Protein AF-A0A7V5DQY7-F1 (afdb_monomer)

Radius of gyration: 15.58 Å; Cα contacts (8 Å, |Δi|>4): 20; chains: 1; bounding box: 33×27×40 Å

pLDDT: mean 86.8, std 10.73, range [57.09, 97.75]

Structure (mmCIF, N/CA/C/O backbone):
data_AF-A0A7V5DQY7-F1
#
_entry.id   AF-A0A7V5DQY7-F1
#
loop_
_atom_site.group_PDB
_atom_site.id
_atom_site.type_symbol
_atom_site.label_atom_id
_atom_site.label_alt_id
_atom_site.label_comp_id
_atom_site.label_asym_id
_atom_site.label_entity_id
_atom_site.label_seq_id
_atom_site.pdbx_PDB_ins_code
_atom_site.Cartn_x
_atom_site.Cartn_y
_atom_site.Cartn_z
_atom_site.occupancy
_atom_site.B_iso_or_equiv
_atom_site.auth_seq_id
_atom_site.auth_comp_id
_atom_site.auth_asym_id
_atom_site.auth_atom_id
_atom_site.pdbx_PDB_model_num
ATOM 1 N N . MET A 1 1 ? -16.246 -14.660 4.799 1.00 75.00 1 MET A N 1
ATOM 2 C CA . MET A 1 1 ? -15.307 -13.919 3.919 1.00 75.00 1 MET A CA 1
ATOM 3 C C . MET A 1 1 ? -14.906 -12.624 4.619 1.00 75.00 1 MET A C 1
ATOM 5 O O . MET A 1 1 ? -15.714 -12.112 5.372 1.00 75.00 1 MET A O 1
ATOM 9 N N . ILE A 1 2 ? -13.708 -12.058 4.392 1.00 81.19 2 ILE A N 1
ATOM 10 C CA . ILE A 1 2 ? -13.290 -10.777 5.032 1.00 81.19 2 ILE A CA 1
ATOM 11 C C . ILE A 1 2 ? -14.331 -9.659 4.824 1.00 81.19 2 ILE A C 1
ATOM 13 O O . ILE A 1 2 ? -14.586 -8.871 5.729 1.00 81.19 2 ILE A O 1
ATOM 17 N N . ARG A 1 3 ? -14.991 -9.655 3.660 1.00 85.00 3 ARG A N 1
ATOM 18 C CA . ARG A 1 3 ? -16.062 -8.715 3.290 1.00 85.00 3 ARG A CA 1
ATOM 19 C C . ARG A 1 3 ? -17.295 -8.765 4.201 1.00 85.00 3 ARG A C 1
ATOM 21 O O . ARG A 1 3 ? -18.057 -7.811 4.211 1.00 85.00 3 ARG A O 1
ATOM 28 N N . ASP A 1 4 ? -17.477 -9.841 4.965 1.00 90.69 4 ASP A N 1
ATOM 29 C CA . ASP A 1 4 ? -18.589 -9.969 5.916 1.00 90.69 4 ASP A CA 1
ATOM 30 C C . ASP A 1 4 ? -18.307 -9.213 7.230 1.00 90.69 4 ASP A C 1
ATOM 32 O O . ASP A 1 4 ? -19.212 -9.023 8.036 1.00 90.69 4 ASP A O 1
ATOM 36 N N . TYR A 1 5 ? -17.056 -8.789 7.451 1.00 87.12 5 TYR A N 1
ATOM 37 C CA . TYR A 1 5 ? -16.604 -8.146 8.687 1.00 87.12 5 TYR A CA 1
ATOM 38 C C . TYR A 1 5 ? -16.245 -6.674 8.491 1.00 87.12 5 TYR A C 1
ATOM 40 O O . TYR A 1 5 ? -16.503 -5.865 9.376 1.00 87.12 5 TYR A O 1
ATOM 48 N N . ILE A 1 6 ? -15.657 -6.316 7.347 1.00 87.69 6 ILE A N 1
ATOM 49 C CA . ILE A 1 6 ? -15.201 -4.953 7.068 1.00 87.69 6 ILE A CA 1
ATOM 50 C C . ILE A 1 6 ? -15.557 -4.542 5.639 1.00 87.69 6 ILE A C 1
ATOM 52 O O . ILE A 1 6 ? -15.235 -5.243 4.676 1.00 87.69 6 ILE A O 1
ATOM 56 N N . ASP A 1 7 ? -16.191 -3.377 5.510 1.00 89.19 7 ASP A N 1
ATOM 57 C CA . ASP A 1 7 ? -16.365 -2.711 4.223 1.00 89.19 7 ASP A CA 1
ATOM 58 C C . ASP A 1 7 ? -15.089 -1.926 3.894 1.00 89.19 7 ASP A C 1
ATOM 60 O O . ASP A 1 7 ? -14.809 -0.869 4.465 1.00 89.19 7 ASP A O 1
ATOM 64 N N . LEU A 1 8 ? -14.259 -2.505 3.027 1.00 89.12 8 LEU A N 1
ATOM 65 C CA . LEU A 1 8 ? -12.962 -1.962 2.647 1.00 89.12 8 LEU A CA 1
ATOM 66 C C . LEU A 1 8 ? -12.916 -1.754 1.132 1.00 89.12 8 LEU A C 1
ATOM 68 O O . LEU A 1 8 ? -12.708 -2.693 0.364 1.00 89.12 8 LEU A O 1
ATOM 72 N N . HIS A 1 9 ? -13.055 -0.500 0.711 1.00 89.75 9 HIS A N 1
ATOM 73 C CA . HIS A 1 9 ? -12.756 -0.085 -0.656 1.00 89.75 9 HIS A CA 1
ATOM 74 C C . HIS A 1 9 ? -11.252 0.159 -0.820 1.00 89.75 9 HIS A C 1
ATOM 76 O O . HIS A 1 9 ? -10.666 0.987 -0.115 1.00 89.75 9 HIS A O 1
ATOM 82 N N . VAL A 1 10 ? -10.650 -0.561 -1.767 1.00 91.00 10 VAL A N 1
ATOM 83 C CA . VAL A 1 10 ? -9.248 -0.430 -2.176 1.00 91.00 10 VAL A CA 1
ATOM 84 C C . VAL A 1 10 ? -9.172 -0.164 -3.671 1.00 91.00 10 VAL A C 1
ATOM 86 O O . VAL A 1 10 ? -9.968 -0.699 -4.442 1.00 91.00 10 VAL A O 1
ATOM 89 N N . ASP A 1 11 ? -8.205 0.655 -4.071 1.00 94.88 11 ASP A N 1
ATOM 90 C CA . ASP A 1 11 ? -7.816 0.788 -5.472 1.00 94.88 11 ASP A CA 1
ATOM 91 C C . ASP A 1 11 ? -7.136 -0.517 -5.914 1.00 94.88 11 ASP A C 1
ATOM 93 O O . ASP A 1 11 ? -6.047 -0.856 -5.442 1.00 94.88 11 ASP A O 1
ATOM 97 N N . LEU A 1 12 ? -7.833 -1.289 -6.750 1.00 94.06 12 LEU A N 1
ATOM 98 C CA . LEU A 1 12 ? -7.377 -2.608 -7.181 1.00 94.06 12 LEU A CA 1
ATOM 99 C C . LEU A 1 12 ? -6.179 -2.527 -8.122 1.00 94.06 12 LEU A C 1
ATOM 101 O O . LEU A 1 12 ? -5.339 -3.418 -8.066 1.00 94.06 12 LEU A O 1
ATOM 105 N N . ASP A 1 13 ? -6.059 -1.464 -8.915 1.00 95.69 13 ASP A N 1
ATOM 106 C CA . ASP A 1 13 ? -4.940 -1.316 -9.845 1.00 95.69 13 ASP A CA 1
ATOM 107 C C . ASP A 1 13 ? -3.642 -1.128 -9.050 1.00 95.69 13 ASP A C 1
ATOM 109 O O . ASP A 1 13 ? -2.656 -1.830 -9.260 1.00 95.69 13 ASP A O 1
ATOM 113 N N . VAL A 1 14 ? -3.672 -0.262 -8.030 1.00 95.38 14 VAL A N 1
ATOM 114 C CA 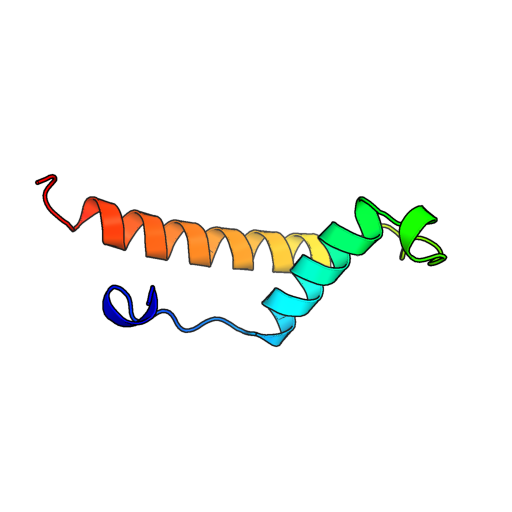. VAL A 1 14 ? -2.519 -0.048 -7.137 1.00 95.38 14 VAL A CA 1
ATOM 115 C C . VAL A 1 14 ? -2.200 -1.290 -6.307 1.00 95.38 14 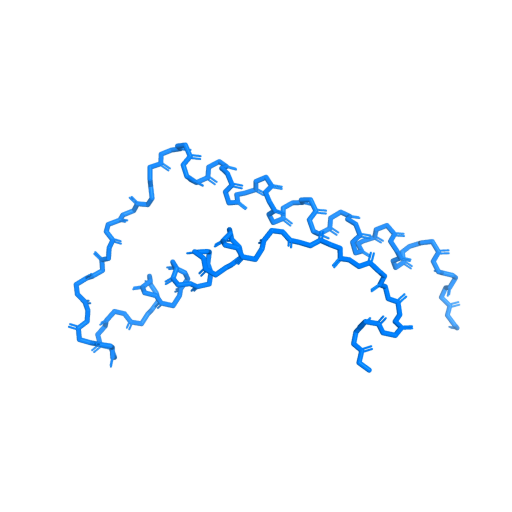VAL A C 1
ATOM 117 O O . VAL A 1 14 ? -1.031 -1.549 -6.014 1.00 95.38 14 VAL A O 1
ATOM 120 N N . PHE A 1 15 ? -3.222 -2.058 -5.921 1.00 95.06 15 PHE A N 1
ATOM 121 C CA . PHE A 1 15 ? -3.032 -3.318 -5.208 1.00 95.06 15 PHE A CA 1
ATOM 122 C C . PHE A 1 15 ? -2.326 -4.360 -6.080 1.00 95.06 15 PHE A C 1
ATOM 124 O O . PHE A 1 15 ? -1.357 -4.967 -5.628 1.00 95.06 15 PHE A O 1
ATOM 131 N N . THR A 1 16 ? -2.782 -4.538 -7.321 1.00 94.69 16 THR A N 1
ATOM 132 C CA . THR A 1 16 ? -2.186 -5.476 -8.278 1.00 94.69 16 THR A CA 1
ATOM 133 C C . THR A 1 16 ? -0.764 -5.067 -8.647 1.00 94.69 16 THR A C 1
ATOM 135 O O . THR A 1 16 ? 0.130 -5.903 -8.568 1.00 94.69 16 THR A O 1
ATOM 138 N N . ASP A 1 17 ? -0.516 -3.783 -8.922 1.00 93.75 17 ASP A N 1
ATOM 139 C CA . ASP A 1 17 ? 0.833 -3.275 -9.206 1.00 93.75 17 ASP A CA 1
ATOM 140 C C . ASP A 1 17 ? 1.814 -3.570 -8.055 1.00 93.75 17 ASP A C 1
ATOM 142 O O . ASP A 1 17 ? 2.981 -3.911 -8.273 1.00 93.75 17 ASP A O 1
ATOM 146 N N . LEU A 1 18 ? 1.350 -3.429 -6.808 1.00 94.19 18 LEU A N 1
ATOM 147 C CA . LEU A 1 18 ? 2.157 -3.697 -5.620 1.00 94.19 18 LEU A CA 1
ATOM 148 C C . LEU A 1 18 ? 2.423 -5.201 -5.421 1.00 94.19 18 LEU A C 1
ATOM 150 O O . LEU A 1 18 ? 3.536 -5.567 -5.033 1.00 94.19 18 LEU A O 1
ATOM 154 N N . ASP A 1 19 ? 1.436 -6.061 -5.682 1.00 92.62 19 ASP A N 1
ATOM 155 C CA . ASP A 1 19 ? 1.589 -7.522 -5.616 1.00 92.62 19 ASP A CA 1
ATOM 156 C C . ASP A 1 19 ? 2.572 -8.024 -6.685 1.00 92.62 19 ASP A C 1
ATOM 158 O O . ASP A 1 19 ? 3.535 -8.733 -6.377 1.00 92.62 19 ASP A O 1
ATOM 162 N N . ASP A 1 20 ? 2.430 -7.537 -7.918 1.00 90.19 20 ASP A N 1
ATOM 163 C CA . ASP A 1 20 ? 3.346 -7.833 -9.017 1.00 90.19 20 ASP A CA 1
ATOM 164 C C . ASP A 1 20 ? 4.766 -7.362 -8.702 1.00 90.19 20 ASP A C 1
ATOM 166 O O . ASP A 1 20 ? 5.735 -8.089 -8.935 1.00 90.19 20 ASP A O 1
ATOM 170 N N . LEU A 1 21 ? 4.926 -6.161 -8.136 1.00 90.38 21 LEU A N 1
ATOM 171 C CA . LEU A 1 21 ? 6.231 -5.666 -7.703 1.00 90.38 21 LEU A CA 1
ATOM 172 C C . LEU A 1 21 ? 6.865 -6.592 -6.652 1.00 90.38 21 LEU A C 1
ATOM 174 O O . LEU A 1 21 ? 8.067 -6.870 -6.722 1.00 90.38 21 LEU A O 1
ATOM 178 N N . TYR A 1 22 ? 6.081 -7.077 -5.685 1.00 89.88 22 TYR A N 1
ATOM 179 C CA . TYR A 1 22 ? 6.560 -8.011 -4.668 1.00 89.88 22 TYR A CA 1
ATOM 180 C C . TYR A 1 22 ? 7.002 -9.340 -5.288 1.00 89.88 22 TYR A C 1
ATOM 182 O O . TYR A 1 22 ? 8.127 -9.788 -5.042 1.00 89.88 22 TYR A O 1
ATOM 190 N N . ILE A 1 23 ? 6.148 -9.944 -6.117 1.00 88.00 23 ILE A N 1
ATOM 191 C CA . ILE A 1 23 ? 6.407 -11.228 -6.772 1.00 88.00 23 ILE A CA 1
ATOM 192 C C . ILE A 1 23 ? 7.641 -11.120 -7.671 1.00 88.00 23 ILE A C 1
ATOM 194 O O . ILE A 1 23 ? 8.601 -11.873 -7.497 1.00 88.00 23 ILE A O 1
ATOM 198 N N . ASN A 1 24 ? 7.671 -10.138 -8.573 1.00 85.62 24 ASN A N 1
ATOM 199 C CA . ASN A 1 24 ? 8.767 -9.950 -9.523 1.00 85.62 24 ASN A CA 1
ATOM 200 C C . ASN A 1 24 ? 10.088 -9.573 -8.836 1.00 85.62 24 ASN A C 1
ATOM 202 O O . ASN A 1 24 ? 11.167 -9.930 -9.312 1.00 85.62 24 ASN A O 1
ATOM 206 N N . GLY A 1 25 ? 10.027 -8.855 -7.711 1.00 84.62 25 GLY A N 1
ATOM 207 C CA . GLY A 1 25 ? 11.205 -8.518 -6.914 1.00 84.62 25 GLY A CA 1
ATOM 208 C C . GLY A 1 25 ? 11.778 -9.707 -6.135 1.00 84.62 25 GLY A C 1
ATOM 209 O O . GLY A 1 25 ? 12.980 -9.743 -5.868 1.00 84.62 25 GLY A O 1
ATOM 210 N N . ARG A 1 26 ? 10.939 -10.680 -5.758 1.00 84.81 26 ARG A N 1
ATOM 211 C CA . ARG A 1 26 ? 11.329 -11.824 -4.916 1.00 84.81 26 ARG A CA 1
ATOM 212 C C . ARG A 1 26 ? 11.620 -13.095 -5.709 1.00 84.81 26 ARG A C 1
ATOM 214 O O . ARG A 1 26 ? 12.513 -13.837 -5.309 1.00 84.81 26 ARG A O 1
ATOM 221 N N . TYR A 1 27 ? 10.930 -13.307 -6.826 1.00 84.19 27 TYR A N 1
ATOM 222 C CA . TYR A 1 27 ? 10.995 -14.527 -7.637 1.00 84.19 27 TYR A CA 1
ATOM 223 C C . TYR A 1 27 ? 11.304 -14.265 -9.127 1.00 84.19 27 TYR A C 1
ATOM 225 O O . TYR A 1 27 ? 10.683 -14.878 -9.997 1.00 84.19 27 TYR A O 1
ATOM 233 N N . PRO A 1 28 ? 12.279 -13.399 -9.478 1.00 77.50 28 PRO A N 1
ATOM 234 C CA . PRO A 1 28 ? 12.553 -13.072 -10.881 1.00 77.50 28 PRO A CA 1
ATOM 235 C C . PRO A 1 28 ? 12.985 -14.303 -11.700 1.00 77.50 28 PRO A C 1
ATOM 237 O O . PRO A 1 28 ? 12.558 -14.483 -12.839 1.00 77.50 28 PRO A O 1
ATOM 240 N N . SER A 1 29 ? 13.792 -15.191 -11.105 1.00 74.00 29 SER A N 1
ATOM 241 C CA . SER A 1 29 ? 14.314 -16.391 -11.773 1.00 74.00 29 SER A CA 1
ATOM 242 C C . SER A 1 29 ? 13.250 -17.454 -12.037 1.00 74.00 29 SER A C 1
ATOM 244 O O . SER A 1 29 ? 13.339 -18.159 -13.037 1.00 74.00 29 SER A O 1
ATOM 246 N N . GLU A 1 30 ? 12.255 -17.581 -11.156 1.00 75.31 30 GLU A N 1
ATOM 247 C CA . GLU A 1 30 ? 11.189 -18.583 -11.299 1.00 75.31 30 GLU A CA 1
ATOM 248 C C . GLU A 1 30 ? 10.214 -18.216 -12.420 1.00 75.31 30 GLU A C 1
ATOM 250 O O . GLU A 1 30 ? 9.633 -19.096 -13.049 1.00 75.31 30 GLU A O 1
ATOM 255 N N . LEU A 1 31 ? 10.086 -16.921 -12.715 1.00 73.25 31 LEU A N 1
ATOM 256 C CA . LEU A 1 31 ? 9.201 -16.418 -13.761 1.00 73.25 31 LEU A CA 1
ATOM 257 C C . LEU A 1 31 ? 9.902 -16.247 -15.115 1.00 73.25 31 LEU A C 1
ATOM 259 O O . LEU A 1 31 ? 9.246 -15.959 -16.112 1.00 73.25 31 LEU A O 1
ATOM 263 N N . GLY A 1 32 ? 11.231 -16.402 -15.174 1.00 75.88 32 GLY A N 1
ATOM 264 C CA . GLY A 1 32 ? 12.010 -16.083 -16.375 1.00 75.88 32 GLY A CA 1
ATOM 265 C C . GLY A 1 32 ? 11.923 -14.601 -16.768 1.00 75.88 32 GLY A C 1
ATOM 266 O O . GLY A 1 32 ? 12.198 -14.249 -17.915 1.00 75.88 32 GLY A O 1
ATOM 267 N N . ILE A 1 33 ? 11.526 -13.737 -15.827 1.00 68.19 33 ILE A N 1
ATOM 268 C CA . ILE A 1 33 ? 11.313 -12.305 -16.030 1.00 68.19 33 ILE A CA 1
ATOM 269 C C . ILE A 1 33 ? 12.583 -11.569 -15.603 1.00 68.19 33 ILE A C 1
ATOM 271 O O . ILE A 1 33 ? 13.104 -11.762 -14.502 1.00 68.19 33 ILE A O 1
ATOM 275 N N . MET A 1 34 ? 13.085 -10.680 -16.462 1.00 67.75 34 MET A N 1
ATOM 276 C CA . MET A 1 34 ? 14.068 -9.694 -16.019 1.00 67.75 34 MET A CA 1
ATOM 277 C C . MET A 1 34 ? 13.401 -8.792 -14.989 1.00 67.75 34 MET A C 1
ATOM 279 O O . MET A 1 34 ? 12.414 -8.139 -15.316 1.00 67.75 34 MET A O 1
ATOM 283 N N . SER A 1 35 ? 13.944 -8.770 -13.766 1.00 63.12 35 SER A N 1
ATOM 284 C CA . SER A 1 35 ? 13.400 -7.969 -12.668 1.00 63.12 35 SER A CA 1
ATOM 285 C C . SER A 1 35 ? 13.104 -6.552 -13.178 1.00 63.12 35 SER A C 1
ATOM 287 O O . SER A 1 35 ? 14.046 -5.869 -13.607 1.00 63.12 35 SER A O 1
ATOM 289 N N . PRO A 1 36 ? 11.825 -6.122 -13.193 1.00 64.00 36 PRO A N 1
ATOM 290 C CA . PRO A 1 36 ? 11.506 -4.742 -13.494 1.00 64.00 36 PRO A CA 1
ATOM 291 C C . PRO A 1 36 ? 12.254 -3.949 -12.429 1.00 64.00 36 PRO A C 1
ATOM 293 O O . PRO A 1 36 ? 12.149 -4.255 -11.241 1.00 64.00 36 PRO A O 1
ATOM 296 N N . GLY A 1 37 ? 13.144 -3.054 -12.855 1.00 71.19 37 GLY A N 1
ATOM 297 C CA . GLY A 1 37 ? 14.040 -2.355 -11.940 1.00 71.19 37 GLY A CA 1
ATOM 298 C C . GLY A 1 37 ? 13.288 -1.694 -10.778 1.00 71.19 37 GLY A C 1
ATOM 299 O O . GLY A 1 37 ? 12.064 -1.596 -10.768 1.00 71.19 37 GLY A O 1
ATOM 300 N N . LYS A 1 38 ? 14.031 -1.217 -9.776 1.00 82.75 38 LYS A N 1
ATOM 301 C CA . LYS A 1 38 ? 13.433 -0.583 -8.591 1.00 82.75 38 LYS A CA 1
ATOM 302 C C . LYS A 1 38 ? 12.382 0.472 -8.995 1.00 82.75 38 LYS A C 1
ATOM 304 O O . LYS A 1 38 ? 12.655 1.236 -9.925 1.00 82.75 38 LYS A O 1
ATOM 309 N N . PRO A 1 39 ? 11.237 0.545 -8.290 1.00 89.38 39 PRO A N 1
ATOM 310 C CA . PRO A 1 39 ? 10.202 1.534 -8.577 1.00 89.38 39 PRO A CA 1
ATOM 311 C C . PRO A 1 39 ? 10.776 2.950 -8.501 1.00 89.38 39 PRO A C 1
ATOM 313 O O . PRO A 1 39 ? 11.743 3.202 -7.769 1.00 89.38 39 PRO A O 1
ATOM 316 N N . SER A 1 40 ? 10.170 3.891 -9.228 1.00 93.62 40 SER A N 1
ATOM 317 C CA . SER A 1 40 ? 10.555 5.293 -9.091 1.00 93.62 40 SER A CA 1
ATOM 318 C C . SER A 1 40 ? 10.275 5.784 -7.660 1.00 93.62 40 SER A C 1
ATOM 320 O O . SER A 1 40 ? 9.428 5.217 -6.963 1.00 93.62 40 SER A O 1
ATOM 322 N N . PRO A 1 41 ? 10.931 6.858 -7.184 1.00 95.94 41 PRO A N 1
ATOM 323 C CA . PRO A 1 41 ? 10.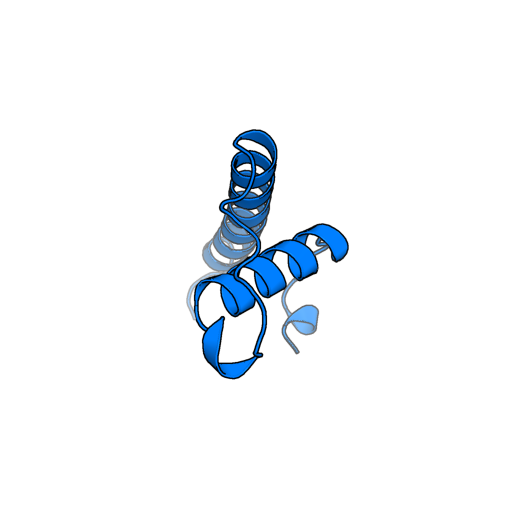611 7.429 -5.875 1.00 95.94 41 PRO A CA 1
ATOM 324 C C . PRO A 1 41 ? 9.132 7.819 -5.721 1.00 95.94 41 PRO A C 1
ATOM 326 O O . PRO A 1 41 ? 8.586 7.728 -4.623 1.00 95.94 41 PRO A O 1
ATOM 329 N N . ALA A 1 42 ? 8.479 8.230 -6.814 1.00 96.12 42 ALA A N 1
ATOM 330 C CA . ALA A 1 42 ? 7.056 8.555 -6.820 1.00 96.12 42 ALA A CA 1
ATOM 331 C C . ALA A 1 42 ? 6.189 7.299 -6.638 1.00 96.12 42 ALA A C 1
ATOM 333 O O . ALA A 1 42 ? 5.294 7.303 -5.794 1.00 96.12 42 ALA A O 1
ATOM 334 N N . ASP A 1 43 ? 6.505 6.214 -7.348 1.00 93.94 43 ASP A N 1
ATOM 335 C CA . ASP A 1 43 ? 5.787 4.939 -7.220 1.00 93.94 43 ASP A CA 1
ATOM 336 C C . ASP A 1 43 ? 5.996 4.329 -5.833 1.00 93.94 43 ASP A C 1
ATOM 338 O O . ASP A 1 43 ? 5.042 3.931 -5.173 1.00 93.94 43 ASP A O 1
ATOM 342 N N . ALA A 1 44 ? 7.234 4.343 -5.327 1.00 94.69 44 ALA A N 1
ATOM 343 C CA . ALA A 1 44 ? 7.547 3.870 -3.982 1.00 94.69 44 ALA A CA 1
ATOM 344 C C . ALA A 1 44 ? 6.744 4.624 -2.910 1.00 94.69 44 ALA A C 1
ATOM 346 O O . ALA A 1 44 ? 6.229 4.012 -1.971 1.00 94.69 44 ALA A O 1
ATOM 347 N N . LYS A 1 45 ? 6.598 5.948 -3.063 1.00 97.19 45 LYS A N 1
ATOM 348 C CA . LYS A 1 45 ? 5.756 6.762 -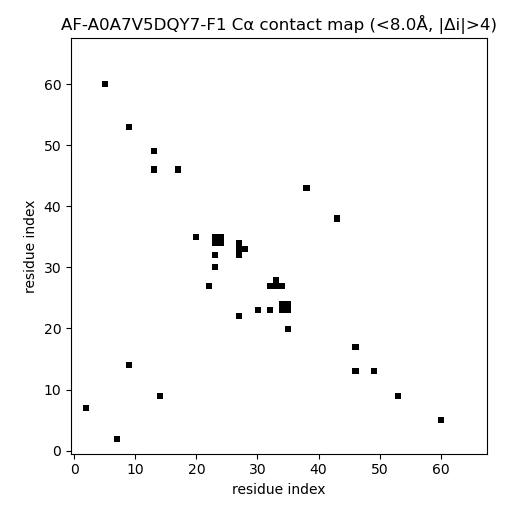2.184 1.00 97.19 45 LYS A CA 1
ATOM 349 C C . LYS A 1 45 ? 4.279 6.374 -2.307 1.00 9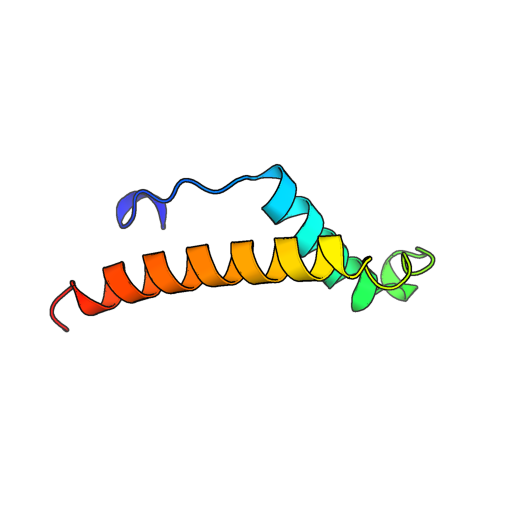7.19 45 LYS A C 1
ATOM 351 O O . LYS A 1 45 ? 3.643 6.156 -1.279 1.00 97.19 45 LYS A O 1
ATOM 356 N N . LYS A 1 46 ? 3.761 6.237 -3.534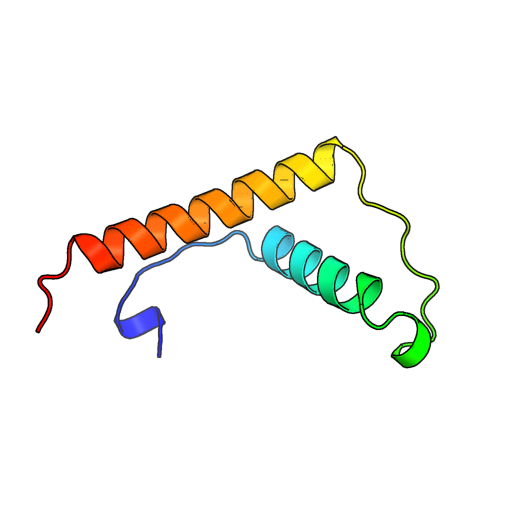 1.00 97.06 46 LYS A N 1
ATOM 357 C CA . LYS A 1 46 ? 2.374 5.822 -3.808 1.00 97.06 46 LYS A CA 1
ATOM 358 C C . LYS A 1 46 ? 2.052 4.483 -3.138 1.00 97.06 46 LYS A C 1
ATOM 360 O O . LYS A 1 46 ? 1.069 4.388 -2.409 1.00 97.06 46 LYS A O 1
ATOM 365 N N . PHE A 1 47 ? 2.906 3.475 -3.317 1.00 96.31 47 PHE A N 1
ATOM 366 C CA . PHE A 1 47 ? 2.730 2.155 -2.708 1.00 96.31 47 PHE A CA 1
ATOM 367 C C . PHE A 1 47 ? 2.779 2.198 -1.182 1.00 96.31 47 PHE A C 1
ATOM 369 O O . PHE A 1 47 ? 1.962 1.561 -0.517 1.00 96.31 47 PHE A O 1
ATOM 376 N N . TYR A 1 48 ? 3.707 2.972 -0.614 1.00 96.94 48 TYR A N 1
ATOM 377 C CA . TYR A 1 48 ? 3.795 3.144 0.833 1.00 96.94 48 TYR A CA 1
ATOM 378 C C . TYR A 1 48 ? 2.528 3.784 1.412 1.00 96.94 48 TYR A C 1
ATOM 380 O O . TYR A 1 48 ? 1.983 3.286 2.398 1.00 96.94 48 TYR A O 1
ATOM 388 N N . GLU A 1 49 ? 2.057 4.880 0.815 1.00 97.75 49 GLU A N 1
ATOM 389 C CA . GLU A 1 49 ? 0.863 5.591 1.278 1.00 97.75 49 GLU A CA 1
ATOM 390 C C . GLU A 1 49 ? -0.381 4.703 1.180 1.00 97.75 49 GLU A C 1
ATOM 392 O O . GLU A 1 49 ? -1.133 4.609 2.152 1.00 97.75 49 GLU A O 1
ATOM 397 N N . PHE A 1 50 ? -0.524 3.972 0.072 1.00 97.25 50 PHE A N 1
ATOM 398 C CA . PHE A 1 50 ? -1.591 2.998 -0.143 1.00 97.25 50 PHE A CA 1
ATOM 399 C C . PHE A 1 50 ? -1.600 1.887 0.922 1.00 97.25 50 PHE A C 1
ATOM 401 O O . PHE A 1 50 ? -2.607 1.668 1.598 1.00 97.25 50 PHE A O 1
ATOM 408 N N . ALA A 1 51 ? -0.461 1.223 1.146 1.00 97.19 51 ALA A N 1
ATOM 409 C CA . ALA A 1 51 ? -0.353 0.164 2.149 1.00 97.19 51 ALA A CA 1
ATOM 410 C C . ALA A 1 51 ? -0.602 0.691 3.573 1.00 97.19 51 ALA A C 1
ATOM 412 O O . ALA A 1 51 ? -1.264 0.038 4.386 1.00 97.19 51 ALA A O 1
ATOM 413 N N . ARG A 1 52 ? -0.104 1.897 3.876 1.00 97.62 52 ARG A N 1
ATOM 414 C CA . ARG A 1 52 ? -0.325 2.562 5.163 1.00 97.62 52 ARG A CA 1
ATOM 415 C C . ARG A 1 52 ? -1.804 2.860 5.392 1.00 97.62 52 ARG A C 1
ATOM 417 O O . ARG A 1 52 ? -2.274 2.667 6.510 1.00 97.62 52 ARG A O 1
ATOM 424 N N . GLU A 1 53 ? -2.528 3.319 4.376 1.00 95.81 53 GLU A N 1
ATOM 425 C CA . GLU A 1 53 ? -3.964 3.590 4.479 1.00 95.81 53 GLU A CA 1
ATOM 426 C C . GLU A 1 53 ? -4.751 2.319 4.821 1.00 95.81 53 GLU A C 1
ATOM 428 O O . GLU A 1 53 ? -5.527 2.319 5.779 1.00 95.81 53 GLU A O 1
ATOM 433 N N . ILE A 1 54 ? -4.501 1.221 4.099 1.00 95.31 54 ILE A N 1
ATOM 434 C CA . ILE A 1 54 ? -5.143 -0.076 4.360 1.00 95.31 54 ILE A CA 1
ATOM 435 C C . ILE A 1 54 ? -4.842 -0.546 5.783 1.00 95.31 54 ILE A C 1
ATOM 437 O O . ILE A 1 54 ? -5.759 -0.898 6.529 1.00 95.31 54 ILE A O 1
ATOM 441 N N . TYR A 1 55 ? -3.569 -0.509 6.185 1.00 95.44 55 TYR A N 1
ATOM 442 C CA . TYR A 1 55 ? -3.159 -0.905 7.529 1.00 95.44 55 TYR A CA 1
ATOM 443 C C . TYR A 1 55 ? -3.884 -0.095 8.605 1.00 95.44 55 TYR A C 1
ATOM 445 O O . TYR A 1 55 ? -4.395 -0.676 9.557 1.00 95.44 55 TYR A O 1
ATOM 453 N N . LEU A 1 56 ? -3.960 1.232 8.461 1.00 94.88 56 LEU A N 1
ATOM 454 C CA . LEU A 1 56 ? -4.623 2.088 9.443 1.00 94.88 56 LEU A CA 1
ATOM 455 C C . LEU A 1 56 ? -6.127 1.813 9.528 1.00 94.88 56 LEU A C 1
ATOM 457 O O . LEU A 1 56 ? -6.636 1.726 10.643 1.00 94.88 56 LEU A O 1
ATOM 461 N N . LYS A 1 57 ? -6.815 1.610 8.396 1.00 92.25 57 LYS A N 1
ATOM 462 C CA . LYS A 1 57 ? -8.246 1.259 8.376 1.00 92.25 57 LYS A CA 1
ATOM 463 C C . LYS A 1 57 ? -8.517 -0.063 9.091 1.00 92.25 57 LYS A C 1
ATOM 465 O O . LYS A 1 57 ? -9.392 -0.135 9.949 1.00 92.25 57 LYS A O 1
ATOM 470 N N . ILE A 1 58 ? -7.738 -1.099 8.778 1.00 93.81 58 ILE A N 1
ATOM 471 C CA . ILE A 1 58 ? -7.880 -2.419 9.411 1.00 93.81 58 ILE A CA 1
ATOM 472 C C . ILE A 1 58 ? -7.541 -2.332 10.899 1.00 93.81 58 ILE A C 1
ATOM 474 O O . ILE A 1 58 ? -8.265 -2.864 11.736 1.00 93.81 58 ILE A O 1
ATOM 478 N N . LYS A 1 59 ? -6.459 -1.629 11.240 1.00 94.00 59 LYS A N 1
ATOM 479 C CA . LYS A 1 59 ? -6.051 -1.398 12.622 1.00 94.00 59 LYS A CA 1
ATOM 480 C C . LYS A 1 59 ? -7.183 -0.741 13.410 1.0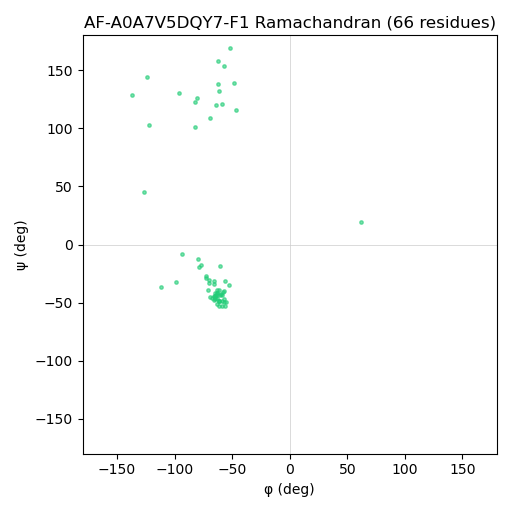0 94.00 59 LYS A C 1
ATOM 482 O O . LYS A 1 59 ? -7.572 -1.243 14.456 1.00 94.00 59 LYS A O 1
ATOM 487 N N . GLU A 1 60 ? -7.720 0.362 12.905 1.00 91.62 60 GLU A N 1
ATOM 488 C CA . GLU A 1 60 ? -8.825 1.076 13.536 1.00 91.62 60 GLU A CA 1
ATOM 489 C C . GLU A 1 60 ? -10.063 0.192 13.706 1.00 91.62 60 GLU A C 1
ATOM 491 O O . GLU A 1 60 ? -10.652 0.186 14.785 1.00 91.62 60 GLU A O 1
ATOM 496 N N . PHE A 1 61 ? -10.421 -0.588 12.685 1.00 91.06 61 PHE A N 1
ATOM 497 C CA . PHE A 1 61 ? -11.515 -1.551 12.768 1.00 91.06 61 PHE A CA 1
ATOM 498 C C . PHE A 1 61 ? -11.308 -2.555 13.913 1.00 91.06 61 PHE A C 1
ATOM 500 O O . PHE A 1 61 ? -12.192 -2.709 14.753 1.00 91.06 61 PHE A O 1
ATOM 507 N N . ILE A 1 62 ? -10.120 -3.163 14.003 1.00 91.56 62 ILE A N 1
ATOM 508 C CA . ILE A 1 62 ? -9.789 -4.140 15.051 1.00 91.56 62 ILE A CA 1
ATOM 509 C C . ILE A 1 62 ? -9.830 -3.500 16.444 1.00 91.56 62 ILE A C 1
ATOM 511 O O . ILE A 1 62 ? -10.414 -4.071 17.354 1.00 91.56 62 ILE A O 1
ATOM 515 N N . TYR A 1 63 ? -9.245 -2.312 16.632 1.00 89.56 63 TYR A N 1
ATOM 516 C CA . TYR A 1 6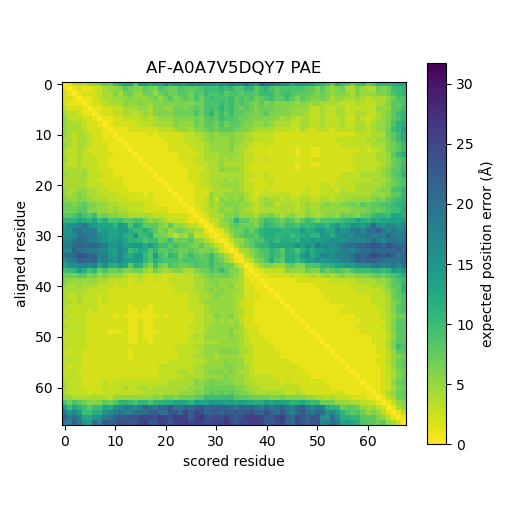3 ? -9.189 -1.668 17.954 1.00 89.56 63 TYR A CA 1
ATOM 517 C C . TYR A 1 63 ? -10.505 -1.007 18.392 1.00 89.56 6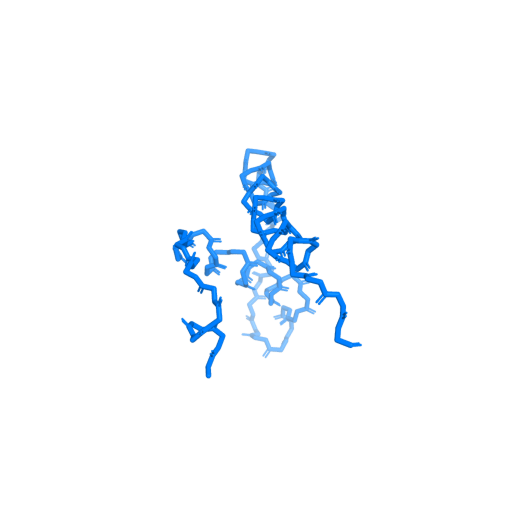3 TYR A C 1
ATOM 519 O O . TYR A 1 63 ? -10.667 -0.716 19.576 1.00 89.56 63 TYR A O 1
ATOM 527 N N . ARG A 1 64 ? -11.441 -0.749 17.469 1.00 82.38 64 ARG A N 1
ATOM 528 C CA . ARG A 1 64 ? -12.814 -0.337 17.806 1.00 82.38 64 ARG A CA 1
ATOM 529 C C . ARG A 1 64 ? -13.685 -1.521 18.237 1.00 82.38 64 ARG A C 1
ATOM 531 O O . ARG A 1 64 ? -14.709 -1.302 18.880 1.00 82.38 64 ARG A O 1
ATOM 538 N N . MET A 1 65 ? -13.293 -2.749 17.899 1.00 66.44 65 MET A N 1
ATOM 539 C CA . MET A 1 65 ? -13.940 -3.963 18.384 1.00 66.44 65 MET A CA 1
ATOM 540 C C . MET A 1 65 ? -13.429 -4.274 19.802 1.00 66.44 65 MET A C 1
ATOM 542 O O . MET A 1 65 ? -12.214 -4.318 20.011 1.00 66.44 65 MET A O 1
ATOM 546 N N . PRO A 1 66 ? -14.308 -4.454 20.805 1.00 57.09 66 PRO A N 1
ATOM 547 C CA . PRO A 1 66 ? -13.862 -4.927 22.109 1.00 57.09 66 PRO A CA 1
ATOM 548 C C . PRO A 1 66 ? -13.253 -6.332 21.949 1.00 57.09 66 PRO A C 1
ATOM 550 O O . PRO A 1 66 ? -13.810 -7.132 21.195 1.00 57.09 66 PRO A O 1
ATOM 553 N N . PRO A 1 67 ? -12.124 -6.641 22.613 1.00 62.03 67 PRO A N 1
ATOM 554 C CA . PRO A 1 67 ? -11.613 -8.006 22.636 1.00 62.03 67 PRO A CA 1
ATOM 555 C C . PRO A 1 67 ? -12.651 -8.920 23.303 1.00 62.03 67 PRO A C 1
ATOM 557 O O . PRO A 1 67 ? -13.205 -8.552 24.341 1.00 62.03 67 PRO A O 1
ATOM 560 N N . GLU A 1 68 ? -12.929 -10.057 22.659 1.00 61.19 68 GLU A N 1
ATOM 561 C CA . GLU A 1 68 ? -13.858 -11.101 23.127 1.00 61.19 68 GLU A CA 1
ATOM 562 C C . GLU A 1 68 ? -13.398 -11.759 24.436 1.00 61.19 68 GLU A C 1
ATOM 564 O O . GLU A 1 68 ? -12.171 -11.972 24.599 1.00 61.19 68 GLU A O 1
#

Secondary structure (DSSP, 8-state):
-GGGT------HHHHHHHHHHHHHHH-HHHHT---PPPPPHHHHHHHHHHHHHHHHHHHHHHHHSPP-

Solvent-accessible surface area (backbone atoms only — not comparable to full-atom values): 4255 Å² total; per-residue (Å²): 110,73,72,81,79,46,94,77,92,73,67,61,68,64,49,49,56,50,50,50,50,50,48,39,72,73,43,24,79,83,69,75,43,79,58,77,69,84,71,51,75,66,52,50,48,50,54,50,54,52,54,49,53,55,50,50,54,53,48,51,54,55,72,71,46,79,85,129

Mean predicted aligned error: 5.84 Å

Foldseek 3Di:
DVCVQDDDDADVVLVVVVVCLVCLVPPVPVVVHDRPDDDDPVNVVVNVVRVVVVVVRVVVSVVVDDDD

Sequence (68 aa):
MIRDYIDLHVDLDVFTDLDDLYINGRYPSELGIMSPGKPSPADAKKFYEFAREIYLKIKEFIYRMPPE